Protein AF-A0A931ZRW8-F1 (afdb_monomer_lite)

Secondary structure (DSSP, 8-state):
----------HHHHHHHHHHHHHTTS-HHHHHHHHHHHHHHHHHHHH---HHHHHHHHHHHHHHTT----TTTTTSHHHHH--

pLDDT: mean 84.5, std 12.4, range [55.75, 98.12]

Structure (mmCIF, N/CA/C/O backbone):
data_AF-A0A931ZRW8-F1
#
_entry.id   AF-A0A931ZRW8-F1
#
loop_
_atom_site.group_PDB
_atom_site.id
_atom_site.type_symbol
_atom_site.label_atom_id
_atom_site.label_alt_id
_atom_site.label_comp_id
_atom_site.label_asym_id
_atom_site.label_entity_id
_atom_site.label_seq_id
_atom_site.pdbx_PDB_ins_code
_atom_site.Cartn_x
_atom_site.Cartn_y
_atom_site.Cartn_z
_atom_site.occupancy
_atom_site.B_iso_or_equiv
_atom_site.auth_seq_id
_atom_site.auth_comp_id
_atom_site.auth_asym_id
_atom_site.auth_atom_id
_atom_site.pdbx_PDB_model_num
ATOM 1 N N . MET A 1 1 ? -18.401 -0.279 -10.755 1.00 74.75 1 MET A N 1
ATOM 2 C CA . MET A 1 1 ? -19.153 -1.237 -9.912 1.00 74.75 1 MET A CA 1
ATOM 3 C C . MET A 1 1 ? -18.220 -1.769 -8.827 1.00 74.75 1 MET A C 1
ATOM 5 O O . MET A 1 1 ? -17.032 -1.893 -9.102 1.00 74.75 1 MET A O 1
ATOM 9 N N . MET A 1 2 ? -18.707 -2.010 -7.605 1.00 87.94 2 MET A N 1
ATOM 10 C CA . MET A 1 2 ? -17.895 -2.526 -6.491 1.00 87.94 2 MET A CA 1
ATOM 11 C C . MET A 1 2 ? -18.330 -3.956 -6.155 1.00 87.94 2 MET A C 1
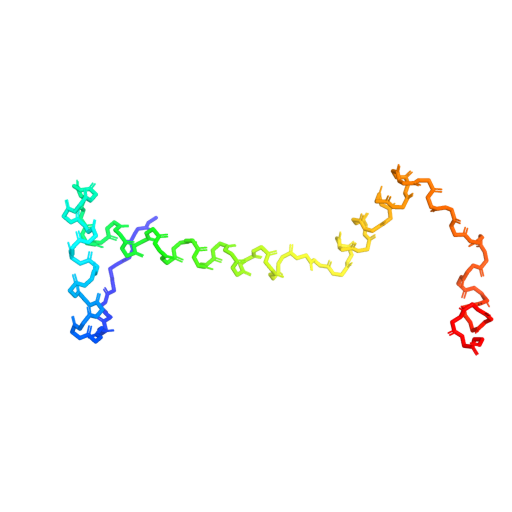ATOM 13 O O . MET A 1 2 ? -19.519 -4.199 -5.982 1.00 87.94 2 MET A O 1
ATOM 17 N N . HIS A 1 3 ? -17.375 -4.884 -6.058 1.00 93.50 3 HIS A N 1
ATOM 18 C CA . HIS A 1 3 ? -17.622 -6.288 -5.714 1.00 93.50 3 HIS A CA 1
ATOM 19 C C . HIS A 1 3 ? -17.169 -6.572 -4.277 1.00 93.50 3 HIS A C 1
ATOM 21 O O . HIS A 1 3 ? -16.144 -6.047 -3.834 1.00 93.50 3 HIS A O 1
ATOM 27 N N . ARG A 1 4 ? -17.933 -7.391 -3.543 1.00 93.12 4 ARG A N 1
ATOM 28 C CA . ARG A 1 4 ? -17.583 -7.849 -2.191 1.00 93.12 4 ARG A CA 1
ATOM 29 C C . ARG A 1 4 ? -16.895 -9.206 -2.281 1.00 93.12 4 ARG A C 1
ATOM 31 O O . ARG A 1 4 ? -17.396 -10.110 -2.938 1.00 93.12 4 ARG A O 1
ATOM 38 N N . THR A 1 5 ? -15.784 -9.346 -1.573 1.00 94.25 5 THR A N 1
ATOM 39 C CA . THR A 1 5 ? -15.006 -10.587 -1.499 1.00 94.25 5 THR A CA 1
ATOM 40 C C . THR A 1 5 ? -14.642 -10.859 -0.043 1.00 94.25 5 THR A C 1
ATOM 42 O O . THR A 1 5 ? -14.514 -9.922 0.749 1.00 94.25 5 THR A O 1
ATOM 45 N N . GLN A 1 6 ? -14.504 -12.133 0.313 1.00 95.31 6 GLN A N 1
ATOM 46 C CA . GLN A 1 6 ? -13.992 -12.582 1.606 1.00 95.31 6 GLN A CA 1
ATOM 47 C C . GLN A 1 6 ? -12.569 -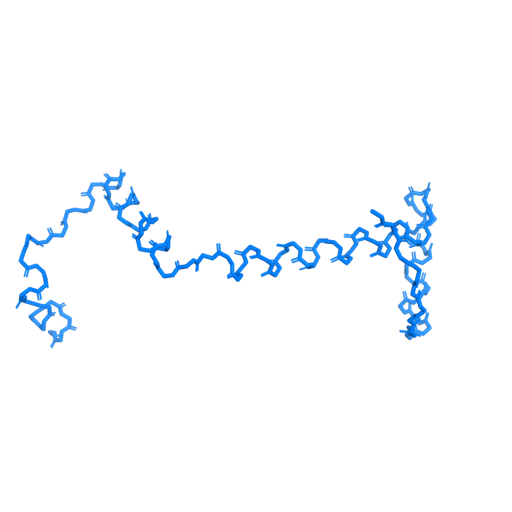13.105 1.413 1.00 95.31 6 GLN A C 1
ATOM 49 O O . GLN A 1 6 ? -12.296 -13.812 0.446 1.00 95.31 6 GLN A O 1
ATOM 54 N N . VAL A 1 7 ? -11.663 -12.718 2.304 1.00 94.31 7 VAL A N 1
ATOM 55 C CA . VAL A 1 7 ? -10.251 -13.112 2.273 1.00 94.31 7 VAL A CA 1
ATOM 56 C C . VAL A 1 7 ? -9.794 -13.429 3.688 1.00 94.31 7 VAL A C 1
ATOM 58 O O . VAL A 1 7 ? -10.227 -12.780 4.642 1.00 94.31 7 VAL A O 1
ATOM 61 N N . TYR A 1 8 ? -8.926 -14.427 3.812 1.00 96.88 8 TYR A N 1
ATOM 62 C CA . TYR A 1 8 ? -8.298 -14.779 5.077 1.00 96.88 8 TYR A CA 1
ATOM 63 C C . TYR A 1 8 ? -7.048 -13.925 5.295 1.00 96.88 8 TYR A C 1
ATOM 65 O O . TYR A 1 8 ? -6.299 -13.657 4.356 1.00 96.88 8 TYR A O 1
ATOM 73 N N . PHE A 1 9 ? -6.841 -13.507 6.541 1.00 95.62 9 PHE A N 1
ATOM 74 C CA . PHE A 1 9 ? -5.646 -12.805 6.996 1.00 95.62 9 PHE A CA 1
ATOM 75 C C . PHE A 1 9 ? -5.093 -13.522 8.218 1.00 95.62 9 PHE A C 1
ATOM 77 O O . PHE A 1 9 ? -5.863 -14.044 9.027 1.00 95.62 9 PHE A O 1
ATOM 84 N N . GLU A 1 10 ? -3.775 -13.484 8.377 1.00 98.06 10 GLU A N 1
ATOM 85 C CA . GLU A 1 10 ? -3.164 -13.792 9.665 1.00 98.06 10 GLU A CA 1
ATOM 86 C C . GLU A 1 10 ? -3.656 -12.789 10.727 1.00 98.06 10 GLU A C 1
ATOM 88 O O . GLU A 1 10 ? -3.856 -11.608 10.401 1.00 98.06 10 GLU A O 1
ATOM 93 N N . PRO A 1 11 ? -3.873 -13.227 11.982 1.00 97.38 11 PRO A N 1
ATOM 94 C CA . PRO A 1 11 ? -4.432 -12.375 13.034 1.00 97.38 11 PRO A CA 1
ATOM 95 C C . PRO A 1 11 ? -3.644 -11.077 13.245 1.00 97.38 11 PRO A C 1
ATOM 97 O O . PRO A 1 11 ? -4.241 -10.004 13.323 1.00 97.38 11 PRO A O 1
ATOM 100 N N . GLU A 1 12 ? -2.315 -11.172 13.241 1.00 97.75 12 GLU A N 1
ATOM 101 C CA . GLU A 1 12 ? -1.383 -10.054 13.429 1.00 97.75 12 GLU A CA 1
ATOM 102 C C . GLU A 1 12 ? -1.552 -8.988 12.336 1.00 97.75 12 GLU A C 1
ATOM 104 O O . GLU A 1 12 ? -1.657 -7.791 12.603 1.00 97.75 12 GLU A O 1
ATOM 109 N N . ILE A 1 13 ? -1.683 -9.419 11.078 1.00 96.88 13 ILE A N 1
ATOM 110 C CA . ILE A 1 13 ? -1.904 -8.519 9.942 1.00 96.88 13 ILE A CA 1
ATOM 111 C C . ILE A 1 13 ? -3.261 -7.822 10.056 1.00 96.88 13 ILE A C 1
ATOM 113 O O . ILE A 1 13 ? -3.380 -6.629 9.762 1.00 96.88 13 ILE A O 1
ATOM 117 N N . LEU A 1 14 ? -4.298 -8.549 10.477 1.00 97.19 14 LEU A N 1
ATOM 118 C CA . LEU A 1 14 ? -5.625 -7.969 10.655 1.00 97.19 14 LEU A CA 1
ATOM 119 C C . LEU A 1 14 ? -5.636 -6.906 11.762 1.00 97.19 14 LEU A C 1
ATOM 121 O O . LEU A 1 14 ? -6.334 -5.897 11.628 1.00 97.19 14 LEU A O 1
ATOM 125 N N . GLU A 1 15 ? -4.872 -7.115 12.831 1.00 97.88 15 GLU A N 1
ATOM 126 C CA . GLU A 1 15 ? -4.712 -6.154 13.920 1.00 97.88 15 GLU A CA 1
ATOM 127 C C . GLU A 1 15 ? -4.031 -4.869 13.441 1.00 97.88 15 GLU A C 1
ATOM 129 O O . GLU A 1 15 ? -4.618 -3.792 13.569 1.00 97.88 15 GLU A O 1
ATOM 134 N N . ILE A 1 16 ? -2.898 -4.983 12.744 1.00 97.75 16 ILE A N 1
ATOM 135 C CA . ILE A 1 16 ? -2.184 -3.839 12.150 1.00 97.75 16 ILE A CA 1
ATOM 136 C C . ILE A 1 16 ? -3.111 -3.020 11.237 1.00 97.75 16 ILE A C 1
ATOM 138 O O . ILE A 1 16 ? -3.154 -1.788 11.295 1.00 97.75 16 ILE A O 1
ATOM 142 N N . LEU A 1 17 ? -3.906 -3.689 10.395 1.00 97.25 17 LEU A N 1
ATOM 143 C CA . LEU A 1 17 ? -4.841 -3.009 9.494 1.00 97.25 17 LEU A CA 1
ATOM 144 C C . LEU A 1 17 ? -5.970 -2.286 10.247 1.00 97.25 17 LEU A C 1
ATOM 146 O O . LEU A 1 17 ? -6.446 -1.242 9.787 1.00 97.25 17 LEU A O 1
ATOM 150 N N . ARG A 1 18 ? -6.415 -2.819 11.392 1.00 97.69 18 ARG A N 1
ATOM 151 C CA . ARG A 1 18 ? -7.419 -2.175 12.254 1.00 97.69 18 ARG A CA 1
ATOM 152 C C . ARG A 1 18 ? -6.846 -0.955 12.960 1.00 97.69 18 ARG A C 1
ATOM 154 O O . ARG A 1 18 ? -7.531 0.065 13.023 1.00 97.69 18 ARG A O 1
ATOM 161 N N . GLU A 1 19 ? -5.623 -1.035 13.466 1.00 98.12 19 GLU A N 1
ATOM 162 C CA . GLU A 1 19 ? -4.939 0.108 14.074 1.00 98.12 19 GLU A CA 1
ATOM 163 C C . GLU A 1 19 ? -4.736 1.238 13.067 1.00 98.12 19 GLU A C 1
ATOM 165 O O . GLU A 1 19 ? -5.069 2.391 13.347 1.00 98.12 19 GLU A O 1
ATOM 170 N N . GLU A 1 20 ? -4.308 0.907 11.849 1.00 97.62 20 GLU A N 1
ATOM 171 C CA . GLU A 1 20 ? -4.171 1.888 10.774 1.00 97.62 20 GLU A CA 1
ATOM 172 C C . GLU A 1 20 ? -5.515 2.546 10.428 1.00 97.62 20 GLU A C 1
ATOM 174 O O . GLU A 1 20 ? -5.581 3.760 10.225 1.00 97.62 20 GLU A O 1
ATOM 179 N N . ALA A 1 21 ? -6.605 1.773 10.392 1.00 98.00 21 ALA A N 1
ATOM 180 C CA . ALA A 1 21 ? -7.945 2.304 10.152 1.00 98.00 21 ALA A CA 1
ATOM 181 C C . ALA A 1 21 ? -8.391 3.272 11.260 1.00 98.00 21 ALA A C 1
ATOM 183 O O . ALA A 1 21 ? -8.940 4.335 10.954 1.00 98.00 21 ALA A O 1
ATOM 184 N N . LYS A 1 22 ? -8.099 2.945 12.530 1.00 97.94 22 LYS A N 1
ATOM 185 C CA . LYS A 1 22 ? -8.345 3.830 13.681 1.00 97.94 22 LYS A CA 1
ATOM 186 C C . LYS A 1 22 ? -7.550 5.127 13.556 1.00 97.94 22 LYS A C 1
ATOM 188 O O . LYS A 1 22 ? -8.137 6.204 13.631 1.00 97.94 22 LYS A O 1
ATOM 193 N N . TYR A 1 23 ? -6.245 5.030 13.302 1.00 97.62 23 TYR A N 1
ATOM 194 C CA . TYR A 1 23 ? -5.361 6.187 13.149 1.00 97.62 23 TYR A CA 1
ATOM 195 C C . TYR A 1 23 ? -5.819 7.114 12.013 1.00 97.62 23 TYR A C 1
ATOM 197 O O . TYR A 1 23 ? -5.907 8.328 12.183 1.00 97.62 23 TYR A O 1
ATOM 205 N N . LYS A 1 24 ? -6.198 6.536 10.867 1.00 96.19 24 LYS A N 1
ATOM 206 C CA . LYS A 1 24 ? -6.688 7.271 9.690 1.00 96.19 24 LYS A CA 1
ATOM 207 C C . LYS A 1 24 ? -8.150 7.726 9.791 1.00 96.19 24 LYS A C 1
ATOM 209 O O . LYS A 1 24 ? -8.637 8.343 8.846 1.00 96.19 24 LYS A O 1
ATOM 214 N N . LYS A 1 25 ? -8.865 7.405 10.880 1.00 97.56 25 LYS A N 1
ATOM 215 C CA . LYS A 1 25 ? -10.308 7.669 11.053 1.00 97.56 25 LYS A CA 1
ATOM 216 C C . LYS A 1 25 ? -11.140 7.209 9.845 1.00 97.56 25 LYS A C 1
ATOM 218 O O . LYS A 1 25 ? -12.012 7.922 9.356 1.00 97.56 25 LYS A O 1
ATOM 223 N N . THR A 1 26 ? -10.846 6.016 9.331 1.00 97.31 26 THR A N 1
ATOM 224 C CA . THR A 1 26 ? -11.525 5.445 8.159 1.00 97.31 26 THR A CA 1
ATOM 225 C C . THR A 1 26 ? -11.907 3.985 8.395 1.00 97.31 26 THR A C 1
ATOM 227 O O . THR A 1 26 ? -11.629 3.410 9.443 1.00 97.31 26 THR A O 1
ATOM 230 N N . THR A 1 27 ? -12.575 3.364 7.424 1.00 97.31 27 THR A N 1
ATOM 231 C CA . THR A 1 27 ? -12.979 1.957 7.532 1.00 97.31 27 THR A CA 1
ATOM 232 C C . THR A 1 27 ? -11.822 1.015 7.195 1.00 97.31 27 THR A C 1
ATOM 234 O O . THR A 1 27 ? -10.993 1.313 6.332 1.00 97.31 27 THR A O 1
ATOM 237 N N . LEU A 1 28 ? -11.817 -0.178 7.796 1.00 96.50 28 LEU A N 1
ATOM 238 C CA . LEU A 1 28 ? -10.878 -1.252 7.447 1.00 96.50 28 LEU A CA 1
ATOM 239 C C . LEU A 1 28 ? -10.903 -1.564 5.939 1.00 96.50 28 LEU A C 1
ATOM 241 O O . LEU A 1 28 ? -9.860 -1.727 5.309 1.00 96.50 28 LEU A O 1
ATOM 245 N N . ALA A 1 29 ? -12.096 -1.572 5.336 1.00 95.94 29 ALA A N 1
ATOM 246 C CA . ALA A 1 29 ? -12.261 -1.790 3.903 1.00 95.94 29 ALA A CA 1
ATOM 247 C C . ALA A 1 29 ? -11.583 -0.696 3.060 1.00 95.94 29 ALA A C 1
ATOM 249 O O . ALA A 1 29 ? -11.015 -1.003 2.013 1.00 95.94 29 ALA A O 1
ATOM 250 N N . SER A 1 30 ? -11.607 0.564 3.509 1.00 96.31 30 SER A N 1
ATOM 251 C CA . SER A 1 30 ? -10.905 1.668 2.843 1.00 96.31 30 SER A CA 1
ATOM 252 C C . SER A 1 30 ? -9.391 1.471 2.876 1.00 96.31 30 SER A C 1
ATOM 254 O O . SER A 1 30 ? -8.751 1.601 1.835 1.00 96.31 30 SER A O 1
ATOM 256 N N . VAL A 1 31 ? -8.832 1.094 4.032 1.00 97.12 31 VAL A N 1
ATOM 257 C CA . VAL A 1 31 ? -7.390 0.821 4.184 1.00 97.12 31 VAL A CA 1
ATOM 258 C C . VAL A 1 31 ? -6.951 -0.338 3.290 1.00 97.12 31 VAL A C 1
ATOM 260 O O . VAL A 1 31 ? -5.975 -0.217 2.546 1.00 97.12 31 VAL A O 1
ATOM 263 N N . ILE A 1 32 ? -7.696 -1.448 3.309 1.00 96.00 32 ILE A N 1
ATOM 264 C CA . ILE A 1 32 ? -7.412 -2.617 2.466 1.00 96.00 32 ILE A CA 1
ATOM 265 C C . ILE A 1 32 ? -7.467 -2.223 0.986 1.00 96.00 32 ILE A C 1
ATOM 267 O O . ILE A 1 32 ? -6.536 -2.517 0.235 1.00 96.00 32 ILE A O 1
ATOM 271 N N . ARG A 1 33 ? -8.519 -1.508 0.565 1.00 95.12 33 ARG A N 1
ATOM 272 C CA . ARG A 1 33 ? -8.679 -1.057 -0.824 1.00 95.12 33 ARG A CA 1
ATOM 273 C C . ARG A 1 33 ? -7.514 -0.175 -1.266 1.00 95.12 33 ARG A C 1
ATOM 275 O O . ARG A 1 33 ? -6.956 -0.420 -2.331 1.00 95.12 33 ARG A O 1
ATOM 282 N N . GLU A 1 34 ? -7.115 0.795 -0.445 1.00 95.25 34 GLU A N 1
ATOM 283 C CA . GLU A 1 34 ? -6.000 1.707 -0.729 1.00 95.25 34 GLU A CA 1
ATOM 284 C C . GLU A 1 34 ? -4.690 0.936 -0.963 1.00 95.25 34 GLU A C 1
ATOM 286 O O . GLU A 1 34 ? -3.986 1.165 -1.953 1.00 95.25 34 GLU A O 1
ATOM 291 N N . LYS A 1 35 ? -4.364 -0.014 -0.077 1.00 94.88 35 LYS A N 1
ATOM 292 C CA . LYS A 1 35 ? -3.145 -0.829 -0.190 1.00 94.88 35 LYS A CA 1
ATOM 293 C C . LYS A 1 35 ? -3.171 -1.730 -1.424 1.00 94.88 35 LYS A C 1
ATOM 295 O O . LYS A 1 35 ? -2.185 -1.779 -2.166 1.00 94.88 35 LYS A O 1
ATOM 300 N N . VAL A 1 36 ? -4.296 -2.403 -1.675 1.00 94.00 36 VAL A N 1
ATOM 301 C CA . VAL A 1 36 ? -4.475 -3.267 -2.852 1.00 94.00 36 VAL A CA 1
ATOM 302 C C . VAL A 1 36 ? -4.357 -2.447 -4.136 1.00 94.00 36 VAL A C 1
ATOM 304 O O . VAL A 1 36 ? -3.607 -2.821 -5.036 1.00 94.00 36 VAL A O 1
ATOM 307 N N . GLU A 1 37 ? -5.015 -1.292 -4.212 1.00 93.56 37 GLU A N 1
ATOM 308 C CA . GLU A 1 37 ? -4.977 -0.420 -5.385 1.00 93.56 37 GLU A CA 1
ATOM 309 C C . GLU A 1 37 ? -3.562 0.097 -5.667 1.00 93.56 37 GLU A C 1
ATOM 311 O O . GLU A 1 37 ? -3.105 0.053 -6.813 1.00 93.56 37 GLU A O 1
ATOM 316 N N 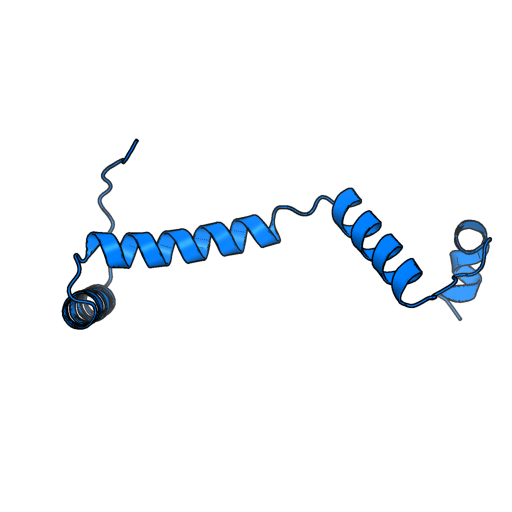. LYS A 1 38 ? -2.825 0.518 -4.630 1.00 92.69 38 LYS A N 1
ATOM 317 C CA . LYS A 1 38 ? -1.413 0.914 -4.757 1.00 92.69 38 LYS A CA 1
ATOM 318 C C . LYS A 1 38 ? -0.554 -0.229 -5.301 1.00 92.69 38 LYS A C 1
ATOM 320 O O . LYS A 1 38 ? 0.256 0.001 -6.200 1.00 92.69 38 LYS A O 1
ATOM 325 N N . SER A 1 39 ? -0.742 -1.451 -4.803 1.00 89.50 39 SER A N 1
ATOM 326 C CA . SER A 1 39 ? -0.003 -2.634 -5.264 1.00 89.50 39 SER A CA 1
ATOM 327 C C . SER A 1 39 ? -0.320 -2.983 -6.724 1.00 89.50 39 SER A C 1
ATOM 329 O O . SER A 1 39 ? 0.586 -3.151 -7.545 1.00 89.50 39 SER A O 1
ATOM 331 N N . VAL A 1 40 ? -1.603 -3.001 -7.093 1.00 88.81 40 VAL A N 1
ATOM 332 C CA . VAL A 1 40 ? -2.048 -3.315 -8.459 1.00 88.81 40 VAL A CA 1
ATOM 333 C C . VAL A 1 40 ? -1.602 -2.241 -9.453 1.00 88.81 40 VAL A C 1
ATOM 335 O O . VAL A 1 40 ? -1.095 -2.577 -10.525 1.00 88.81 40 VAL A O 1
ATOM 338 N N . LYS A 1 41 ? -1.722 -0.951 -9.112 1.00 84.69 41 LYS A N 1
ATOM 339 C CA . LYS A 1 41 ? -1.255 0.152 -9.971 1.00 84.69 41 LYS A CA 1
ATOM 340 C C . LYS A 1 41 ? 0.259 0.118 -10.170 1.00 84.69 41 LYS A C 1
ATOM 342 O O . LYS A 1 41 ? 0.714 0.326 -11.293 1.00 84.69 41 LYS A O 1
ATOM 347 N N . LYS A 1 42 ? 1.040 -0.185 -9.124 1.00 76.69 42 LYS A N 1
ATOM 348 C CA . LYS A 1 42 ? 2.494 -0.389 -9.252 1.00 76.69 42 LYS A CA 1
ATOM 349 C C . LYS A 1 42 ? 2.805 -1.529 -10.227 1.00 76.69 42 LYS A C 1
ATOM 351 O O . LYS A 1 42 ? 3.586 -1.327 -11.150 1.00 76.69 42 LYS A O 1
ATOM 356 N N . LYS A 1 43 ? 2.133 -2.680 -10.102 1.00 66.00 43 LYS A N 1
ATOM 357 C CA . LYS A 1 43 ? 2.314 -3.814 -11.028 1.00 66.00 43 LYS A CA 1
ATOM 358 C C . LYS A 1 43 ? 1.902 -3.486 -12.468 1.00 66.00 43 LYS A C 1
ATOM 360 O O . LYS A 1 43 ? 2.600 -3.889 -13.394 1.00 66.00 43 LYS A O 1
ATOM 365 N N . LYS A 1 44 ? 0.818 -2.728 -12.679 1.00 61.06 44 LYS A N 1
ATOM 366 C CA . LYS A 1 44 ? 0.405 -2.279 -14.023 1.00 61.06 44 LYS A CA 1
ATOM 367 C C . LYS A 1 44 ? 1.446 -1.369 -14.673 1.00 61.06 44 LYS A C 1
ATOM 369 O O . LYS A 1 44 ? 1.783 -1.603 -15.824 1.00 61.06 44 LYS A O 1
ATOM 374 N N . LYS A 1 45 ? 2.019 -0.408 -13.939 1.00 57.69 45 LYS A N 1
ATOM 375 C CA . LYS A 1 45 ? 3.077 0.473 -14.472 1.00 57.69 45 LYS A CA 1
ATOM 376 C C . LYS A 1 45 ? 4.335 -0.287 -14.903 1.00 57.69 45 LYS A C 1
ATOM 378 O O . LYS A 1 45 ? 4.985 0.130 -15.851 1.00 57.69 45 LYS A O 1
ATOM 383 N N . VAL A 1 46 ? 4.662 -1.391 -14.230 1.00 57.84 46 VAL A N 1
ATOM 384 C CA . VAL A 1 46 ? 5.806 -2.244 -14.597 1.00 57.84 46 VAL A CA 1
ATOM 385 C C . VAL A 1 46 ? 5.478 -3.148 -15.792 1.00 57.84 46 VAL A C 1
ATOM 387 O O . VAL A 1 46 ? 6.343 -3.397 -16.620 1.00 57.84 46 VAL A O 1
ATOM 390 N N . LYS A 1 47 ? 4.225 -3.606 -15.928 1.00 55.78 47 LYS A N 1
ATOM 391 C CA . LYS A 1 47 ? 3.779 -4.453 -17.051 1.00 55.78 47 LYS A CA 1
ATOM 392 C C . LYS A 1 47 ? 3.363 -3.687 -18.319 1.00 55.78 47 LYS A C 1
ATOM 394 O O . LYS A 1 47 ? 3.164 -4.322 -19.346 1.00 55.78 47 LYS A O 1
ATOM 399 N N . GLN A 1 48 ? 3.208 -2.362 -18.268 1.00 55.75 48 GLN A N 1
ATOM 400 C CA . GLN A 1 48 ? 2.724 -1.527 -19.382 1.00 55.75 48 GLN A CA 1
ATOM 401 C C . GLN A 1 48 ? 3.806 -0.602 -19.946 1.00 55.75 48 GLN A C 1
ATOM 403 O O . GLN A 1 48 ? 3.607 0.604 -20.065 1.00 55.75 48 GLN A O 1
ATOM 408 N N . LYS A 1 49 ? 4.963 -1.151 -20.300 1.00 60.22 49 LYS A N 1
ATOM 409 C CA . LYS A 1 49 ? 5.693 -0.584 -21.430 1.00 60.22 49 LYS A CA 1
ATOM 410 C C . LYS A 1 49 ? 5.917 -1.704 -22.417 1.00 60.22 49 LYS A C 1
ATOM 412 O O . LYS A 1 49 ? 6.611 -2.669 -22.105 1.00 60.22 49 LYS A O 1
ATOM 417 N N . SER A 1 50 ? 5.301 -1.598 -23.586 1.00 72.00 50 SER A N 1
ATOM 418 C CA . SER A 1 50 ? 5.692 -2.455 -24.700 1.00 72.00 50 SER A CA 1
ATOM 419 C C . SER A 1 50 ? 7.180 -2.237 -25.003 1.00 72.00 50 SER A C 1
ATOM 421 O O . SER A 1 50 ? 7.752 -1.184 -24.686 1.00 72.00 50 SER A O 1
ATOM 423 N N . ALA A 1 51 ? 7.826 -3.224 -25.625 1.00 71.38 51 ALA A N 1
ATOM 424 C CA . ALA A 1 51 ? 9.200 -3.061 -26.099 1.00 71.38 51 ALA A CA 1
ATOM 425 C C . ALA A 1 51 ? 9.326 -1.792 -26.966 1.00 71.38 51 ALA A C 1
ATOM 427 O O . ALA A 1 51 ? 10.254 -1.010 -26.782 1.00 71.38 51 ALA A O 1
ATOM 428 N N . ALA A 1 52 ? 8.319 -1.516 -27.802 1.00 70.44 52 ALA A N 1
ATOM 429 C CA . ALA A 1 52 ? 8.238 -0.313 -28.623 1.00 70.44 52 ALA A CA 1
ATOM 430 C C . ALA A 1 52 ? 8.182 0.989 -27.800 1.00 70.44 52 ALA A C 1
ATOM 432 O O . ALA A 1 52 ? 8.926 1.923 -28.081 1.00 70.44 52 ALA A O 1
ATOM 433 N N . GLU A 1 53 ? 7.362 1.063 -26.747 1.00 77.06 53 GLU A N 1
ATOM 434 C CA . GLU A 1 53 ? 7.289 2.248 -25.872 1.00 77.06 53 GLU A CA 1
ATOM 435 C C . GLU A 1 53 ? 8.580 2.470 -25.078 1.00 77.06 53 GLU A C 1
ATOM 437 O O . GLU A 1 53 ? 8.960 3.608 -24.791 1.00 77.06 53 GLU A O 1
ATOM 442 N N . THR A 1 54 ? 9.268 1.384 -24.729 1.00 80.19 54 THR A N 1
ATOM 443 C CA . THR A 1 54 ? 10.562 1.441 -24.044 1.00 80.19 54 THR A CA 1
ATOM 444 C C . THR A 1 54 ? 11.645 1.966 -24.982 1.00 80.19 54 THR A C 1
ATOM 446 O O . THR A 1 54 ? 12.354 2.905 -24.621 1.00 80.19 54 THR A O 1
ATOM 449 N N . LEU A 1 55 ? 11.717 1.432 -26.204 1.00 81.50 55 LEU A N 1
ATOM 450 C CA . LEU A 1 55 ? 12.645 1.875 -27.248 1.00 81.50 55 LEU A CA 1
ATOM 451 C C . LEU A 1 55 ? 12.398 3.334 -27.650 1.00 81.50 55 LEU A C 1
ATOM 453 O O . LEU A 1 55 ? 13.342 4.114 -27.740 1.00 81.50 55 LEU A O 1
ATOM 457 N N . LEU A 1 56 ? 11.135 3.740 -27.795 1.00 82.75 56 LEU A N 1
ATOM 458 C CA . LEU A 1 56 ? 10.773 5.129 -28.081 1.00 82.75 56 LEU A CA 1
ATOM 459 C C . LEU A 1 56 ? 11.169 6.071 -26.933 1.00 82.75 56 LEU A C 1
ATOM 461 O O . LEU A 1 56 ? 11.616 7.194 -27.165 1.00 82.75 56 LEU A O 1
ATOM 465 N N . GLY A 1 57 ? 11.032 5.616 -25.685 1.00 82.69 57 GLY A N 1
ATOM 466 C CA . GLY A 1 57 ? 11.499 6.354 -24.513 1.00 82.69 57 GLY A CA 1
ATOM 467 C C . GLY A 1 57 ? 13.017 6.544 -24.497 1.00 82.69 57 GLY A C 1
ATOM 468 O O . GLY A 1 57 ? 13.485 7.638 -24.188 1.00 82.69 57 GLY A O 1
ATOM 469 N N . LEU A 1 58 ? 13.776 5.508 -24.863 1.00 82.94 58 LEU A N 1
ATOM 470 C CA . LEU A 1 58 ? 15.237 5.567 -24.968 1.00 82.94 58 LEU A CA 1
ATOM 471 C C . LEU A 1 58 ? 15.694 6.495 -26.100 1.00 82.94 58 LEU A C 1
ATOM 473 O O . LEU A 1 58 ? 16.592 7.303 -25.882 1.00 82.94 58 LEU A O 1
ATOM 477 N N . ALA A 1 59 ? 15.035 6.453 -27.261 1.00 81.69 59 ALA A N 1
ATOM 478 C CA . ALA A 1 59 ? 15.332 7.347 -28.382 1.00 81.69 59 ALA A CA 1
ATOM 479 C C . ALA A 1 59 ? 15.151 8.826 -27.995 1.00 81.69 59 ALA A C 1
ATOM 481 O O . ALA A 1 59 ? 16.067 9.630 -28.154 1.00 81.69 59 ALA A O 1
ATOM 482 N N . ARG A 1 60 ? 14.016 9.168 -27.368 1.00 85.06 60 ARG A N 1
ATOM 483 C CA . ARG A 1 60 ? 13.743 10.531 -26.868 1.00 85.06 60 ARG A CA 1
ATOM 484 C C . ARG A 1 60 ? 14.741 10.985 -25.801 1.00 85.06 60 ARG A C 1
ATOM 486 O O . ARG A 1 60 ? 15.066 12.168 -25.708 1.00 85.06 60 ARG A O 1
ATOM 493 N N . LEU A 1 61 ? 15.213 10.061 -24.964 1.00 83.19 61 LEU A N 1
ATOM 494 C CA . LEU A 1 61 ? 16.240 10.355 -23.967 1.00 83.19 61 LEU A CA 1
ATOM 495 C C . LEU A 1 61 ? 17.593 10.645 -24.635 1.00 83.19 61 LEU A C 1
ATOM 497 O O . LEU A 1 61 ? 18.263 11.597 -24.240 1.00 83.19 61 LEU A O 1
ATOM 501 N N . GLY A 1 62 ? 17.957 9.870 -25.661 1.00 81.88 62 GLY A N 1
ATOM 502 C CA . GLY A 1 62 ? 19.153 10.091 -26.475 1.00 81.88 62 GLY A CA 1
ATOM 503 C C . GLY A 1 62 ? 19.149 11.460 -27.156 1.00 81.88 62 GLY A C 1
ATOM 504 O O . GLY A 1 62 ? 20.127 12.196 -27.040 1.00 81.88 62 GLY A O 1
ATOM 505 N N . GLU A 1 63 ? 18.018 11.858 -27.747 1.00 79.62 63 GLU A N 1
ATOM 506 C CA . GLU A 1 63 ? 17.827 13.198 -28.325 1.00 79.62 63 GLU A CA 1
ATOM 507 C C . GLU A 1 63 ? 18.023 14.305 -27.279 1.00 79.62 63 GLU A C 1
ATOM 509 O O . GLU A 1 63 ? 18.770 15.260 -27.499 1.00 79.62 63 GLU A O 1
ATOM 514 N N . LYS A 1 64 ? 17.399 14.161 -26.100 1.00 82.69 64 LYS A N 1
ATOM 515 C CA . LYS A 1 64 ? 17.487 15.156 -25.020 1.00 82.69 64 LYS A CA 1
ATOM 516 C C . LYS A 1 64 ? 18.907 15.311 -24.475 1.00 82.69 64 LYS A C 1
ATOM 518 O O . LYS A 1 64 ? 19.319 16.421 -24.147 1.00 82.69 64 LYS A O 1
ATOM 523 N N . LEU A 1 65 ? 19.640 14.208 -24.354 1.00 85.19 65 LEU A N 1
ATOM 524 C CA . LEU A 1 65 ? 21.012 14.189 -23.846 1.00 85.19 65 LEU A CA 1
ATOM 525 C C . LEU A 1 65 ? 22.057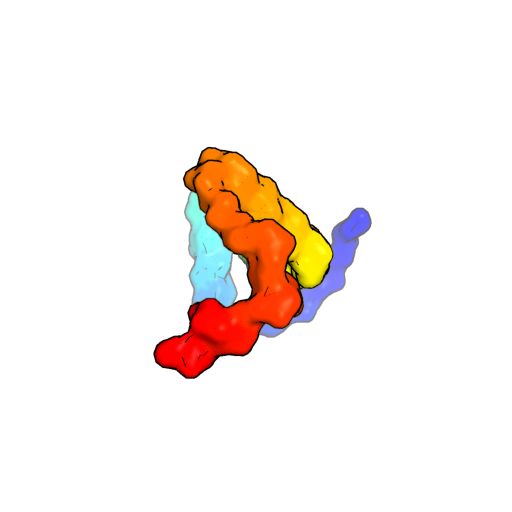 14.453 -24.941 1.00 85.19 65 LEU A C 1
ATOM 527 O O . LEU A 1 65 ? 23.249 14.435 -24.646 1.00 85.19 65 LEU A O 1
ATOM 531 N N . LYS A 1 66 ? 21.628 14.711 -26.188 1.00 80.88 66 LYS A N 1
ATOM 532 C CA . LYS A 1 66 ? 22.492 14.849 -27.375 1.00 80.88 66 LYS A CA 1
ATOM 533 C C . LYS A 1 66 ? 23.451 13.666 -27.557 1.00 80.88 66 LYS A C 1
ATOM 535 O O . LYS A 1 66 ? 24.558 13.823 -28.071 1.00 80.88 66 LYS A O 1
ATOM 540 N N . VAL A 1 67 ? 23.026 12.479 -27.127 1.00 76.25 67 VAL A N 1
ATOM 541 C CA . VAL A 1 67 ? 23.773 11.241 -27.334 1.00 76.25 67 VAL A CA 1
ATOM 542 C C . VAL A 1 67 ? 23.544 10.831 -28.781 1.00 76.25 67 VAL A C 1
ATOM 544 O O . VAL A 1 67 ? 22.541 10.207 -29.117 1.00 76.25 67 VAL A O 1
ATOM 547 N N . ASN A 1 68 ? 24.469 11.230 -29.647 1.00 70.69 68 ASN A N 1
ATOM 548 C CA . ASN A 1 68 ? 24.477 10.814 -31.040 1.00 70.69 68 ASN A CA 1
ATOM 549 C C . ASN A 1 68 ? 25.263 9.507 -31.149 1.00 70.69 68 ASN A C 1
ATOM 551 O O . ASN A 1 68 ? 26.479 9.492 -30.964 1.00 70.69 68 ASN A O 1
ATOM 555 N N . GLY A 1 69 ? 24.561 8.413 -31.434 1.00 69.25 69 GLY A N 1
ATOM 556 C CA . GLY A 1 69 ? 25.206 7.174 -31.850 1.00 69.25 69 GLY A CA 1
ATOM 557 C C . GLY A 1 69 ? 25.760 7.297 -33.280 1.00 69.25 69 GLY A C 1
ATOM 558 O O . GLY A 1 69 ? 25.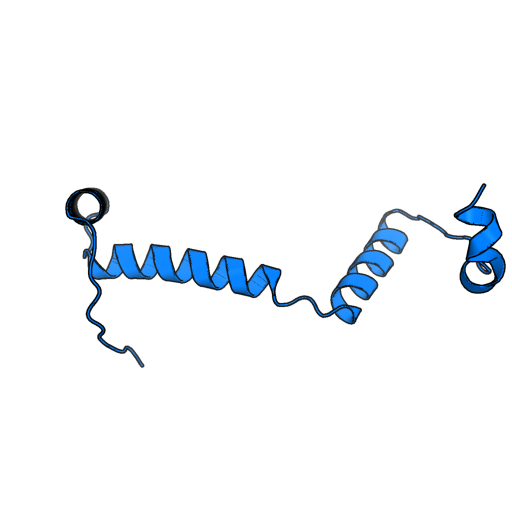241 8.091 -34.071 1.00 69.25 69 GLY A O 1
ATOM 559 N N . PRO A 1 70 ? 26.798 6.523 -33.634 1.00 72.75 70 PRO A N 1
ATOM 560 C CA . PRO A 1 70 ? 27.213 6.303 -35.017 1.00 72.75 70 PRO A CA 1
ATOM 561 C C . PRO A 1 70 ? 26.012 6.029 -35.937 1.00 72.75 70 PRO A C 1
ATOM 563 O O . PRO A 1 70 ? 25.120 5.254 -35.591 1.00 72.75 70 PRO A O 1
ATOM 566 N N . LYS A 1 71 ? 25.968 6.666 -37.115 1.00 72.69 71 LYS A N 1
ATOM 567 C CA . LYS A 1 71 ? 24.845 6.519 -38.068 1.00 72.69 71 LYS A CA 1
ATOM 568 C C . LYS A 1 71 ? 24.696 5.086 -38.599 1.00 72.69 71 LYS A C 1
ATOM 570 O O . LYS A 1 71 ? 23.627 4.706 -39.059 1.00 72.69 71 LYS A O 1
ATOM 575 N N . ASP A 1 72 ? 25.771 4.321 -38.522 1.00 80.06 72 ASP A N 1
ATOM 576 C CA . ASP A 1 72 ? 25.987 2.968 -39.023 1.00 80.06 72 ASP A CA 1
ATOM 577 C C . ASP A 1 72 ? 26.026 1.919 -37.897 1.00 80.06 72 ASP A C 1
ATOM 579 O O . ASP A 1 72 ? 26.452 0.785 -38.109 1.00 80.06 72 ASP A O 1
ATOM 583 N N . LEU A 1 73 ? 25.552 2.263 -36.692 1.00 76.06 73 LEU A N 1
ATOM 584 C CA . LEU A 1 73 ? 25.631 1.382 -35.522 1.00 76.06 73 LEU A CA 1
ATOM 585 C C . LEU A 1 73 ? 24.911 0.039 -35.719 1.00 76.06 73 LEU A C 1
ATOM 587 O O . LEU A 1 73 ? 25.353 -0.970 -35.184 1.00 76.06 73 LEU A O 1
ATOM 591 N N . SER A 1 74 ? 23.839 -0.000 -36.518 1.00 73.19 74 SER A N 1
ATOM 592 C CA . SER A 1 74 ? 23.154 -1.253 -36.866 1.00 73.19 74 SER A CA 1
ATOM 593 C C . SER A 1 74 ? 23.968 -2.152 -37.800 1.00 73.19 74 SER A C 1
ATOM 595 O O . SER A 1 74 ? 23.784 -3.363 -37.775 1.00 73.19 74 SER A O 1
ATOM 597 N N . GLN A 1 75 ? 24.857 -1.577 -38.614 1.00 81.12 75 GLN A N 1
ATOM 598 C CA . GLN A 1 75 ? 25.705 -2.309 -39.558 1.00 81.12 75 GLN A CA 1
ATOM 599 C C . GLN A 1 75 ? 27.025 -2.759 -38.928 1.00 81.12 75 GLN A C 1
ATOM 601 O O . GLN A 1 75 ? 27.618 -3.725 -39.392 1.00 81.12 75 GLN A O 1
ATOM 606 N N . ARG A 1 76 ? 27.478 -2.070 -37.876 1.00 82.75 76 ARG A N 1
ATOM 607 C CA . ARG A 1 76 ? 28.786 -2.286 -37.235 1.00 82.75 76 ARG A CA 1
ATOM 608 C C . ARG A 1 76 ? 28.677 -2.651 -35.760 1.00 82.75 76 ARG A C 1
ATOM 610 O O .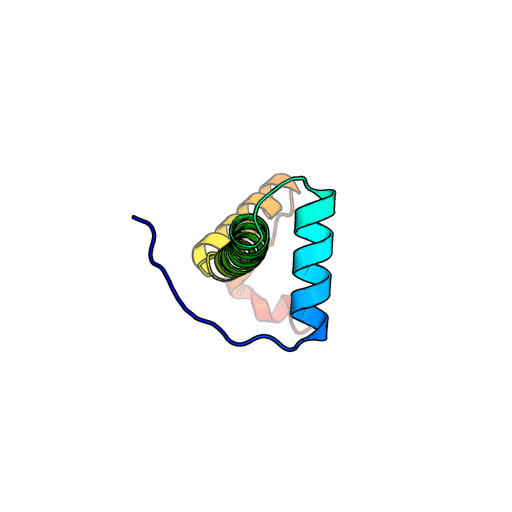 ARG A 1 76 ? 29.590 -2.383 -34.987 1.00 82.75 76 ARG A O 1
ATOM 617 N N . ILE A 1 77 ? 27.550 -3.230 -35.350 1.00 77.94 77 ILE A N 1
ATOM 618 C CA . ILE A 1 77 ? 27.268 -3.489 -33.934 1.00 77.94 77 ILE A CA 1
ATOM 619 C C . ILE A 1 77 ? 28.366 -4.333 -33.276 1.00 77.94 77 ILE A C 1
ATOM 621 O O . ILE A 1 77 ? 28.763 -4.043 -32.149 1.00 77.94 77 ILE A O 1
ATOM 625 N N . ASP A 1 78 ? 28.937 -5.280 -34.022 1.00 79.88 78 ASP A N 1
ATOM 626 C CA . ASP A 1 78 ? 29.993 -6.158 -33.528 1.00 79.88 78 ASP A CA 1
ATOM 627 C C . ASP A 1 78 ? 31.280 -5.394 -33.183 1.00 79.88 78 ASP A C 1
ATOM 629 O O . ASP A 1 78 ? 31.895 -5.658 -32.151 1.00 79.88 78 ASP A O 1
ATOM 633 N N . GLU A 1 79 ? 31.645 -4.385 -33.982 1.00 80.50 79 GLU A N 1
ATOM 634 C CA . GLU A 1 79 ? 32.837 -3.554 -33.757 1.00 80.50 79 GLU A CA 1
ATOM 635 C C . GLU A 1 79 ? 32.737 -2.707 -32.480 1.00 80.50 79 GLU A C 1
ATOM 637 O O . GLU A 1 79 ? 33.755 -2.365 -31.873 1.00 80.50 79 GLU A O 1
ATOM 642 N N . PHE A 1 80 ? 31.515 -2.345 -32.078 1.00 70.12 80 PHE A N 1
ATOM 643 C CA . PHE A 1 80 ? 31.260 -1.498 -30.913 1.00 70.12 80 PHE A CA 1
ATOM 644 C C . PHE A 1 80 ? 30.949 -2.291 -29.639 1.00 70.12 80 PHE A C 1
ATOM 646 O O . PHE A 1 80 ? 31.146 -1.759 -28.547 1.00 70.12 80 PHE A O 1
ATOM 653 N N . VAL A 1 81 ? 30.454 -3.528 -29.756 1.00 74.12 81 VAL A N 1
ATOM 654 C CA . VAL A 1 81 ? 30.014 -4.348 -28.612 1.00 74.12 81 VAL A CA 1
ATOM 655 C C . VAL A 1 81 ? 31.076 -5.353 -28.159 1.00 74.12 81 VAL A C 1
ATOM 657 O O . VAL A 1 81 ? 31.185 -5.592 -26.959 1.00 74.12 81 VAL A O 1
ATOM 660 N N . TYR A 1 82 ? 31.867 -5.925 -29.071 1.00 74.62 82 TYR A N 1
ATOM 661 C CA . TYR A 1 82 ? 32.761 -7.057 -28.770 1.00 74.62 82 TYR A CA 1
ATOM 662 C C . TYR A 1 82 ? 34.258 -6.709 -28.774 1.00 74.62 82 TYR A C 1
ATOM 664 O O . TYR A 1 82 ? 35.090 -7.577 -29.035 1.00 74.62 82 TYR A O 1
ATOM 672 N N . ARG A 1 83 ? 34.607 -5.447 -28.510 1.00 57.41 83 ARG A N 1
ATOM 673 C CA . ARG A 1 83 ? 36.004 -5.000 -28.449 1.00 57.41 83 ARG A CA 1
ATOM 674 C C . ARG A 1 83 ? 36.714 -5.412 -27.161 1.00 57.41 83 ARG A C 1
ATOM 676 O O . ARG A 1 83 ? 36.059 -5.384 -26.096 1.00 57.41 83 ARG A O 1
#

Foldseek 3Di:
DDDDDDDDDDPVVLVVLVVVCVVVVHDSVVSVCVVVVVVVVVVCVVVPDDPVNVVVVVVVVCVVVVVDDDPCCVVCVCVVPVD

Sequence (83 aa):
MMHRTQVYFEPEILEILREEAKYKKTTLASVIREKVEKSVKKKKKVKQKSAAETLLGLARLGEKLKVNGPKDLSQRIDEFVYR

Radius of gyration: 23.82 Å; chains: 1; bounding box: 55×30×54 Å